Protein AF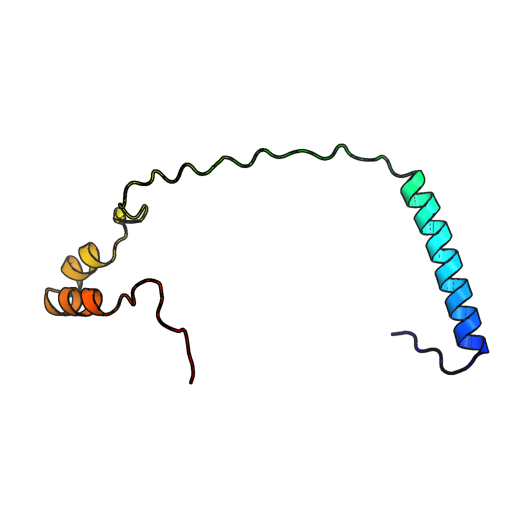-A0A2E9WSM4-F1 (afdb_monomer_lite)

Structure (mmCIF, N/CA/C/O backbone):
data_AF-A0A2E9WSM4-F1
#
_entry.id   AF-A0A2E9WSM4-F1
#
loop_
_atom_site.group_PDB
_atom_site.id
_atom_site.type_symbol
_atom_site.label_atom_id
_atom_site.label_alt_id
_atom_site.label_comp_id
_atom_site.label_asym_id
_atom_site.label_entity_id
_atom_site.label_seq_id
_atom_site.pdbx_PDB_ins_code
_atom_site.Cartn_x
_atom_site.Cartn_y
_atom_site.Cartn_z
_atom_site.occupancy
_atom_site.B_iso_or_equiv
_atom_site.auth_seq_id
_atom_site.auth_comp_id
_atom_site.auth_asym_id
_atom_site.auth_atom_id
_atom_site.pdbx_PDB_model_num
ATOM 1 N N . MET A 1 1 ? -16.473 -4.932 5.480 1.00 68.00 1 MET A N 1
ATOM 2 C CA . MET A 1 1 ? -15.894 -3.885 6.358 1.00 68.00 1 MET A CA 1
ATOM 3 C C . MET A 1 1 ? -16.637 -3.897 7.687 1.00 68.00 1 MET A C 1
ATOM 5 O O . MET A 1 1 ? -17.838 -4.126 7.657 1.00 68.00 1 MET A O 1
ATOM 9 N N . LYS A 1 2 ? -15.970 -3.669 8.832 1.00 74.94 2 LYS A N 1
ATOM 10 C CA . LY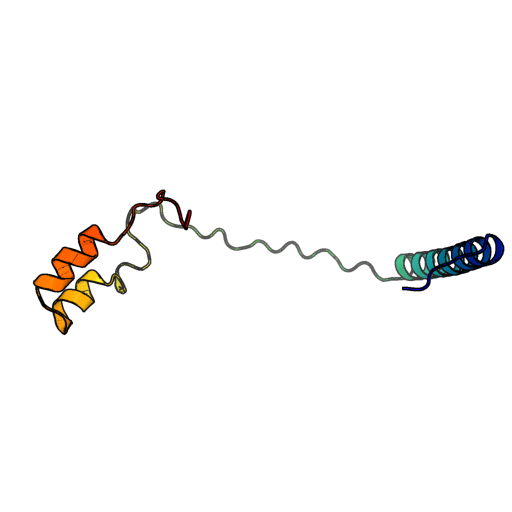S A 1 2 ? -16.689 -3.381 10.090 1.00 74.94 2 LYS A CA 1
ATOM 11 C C . LYS A 1 2 ? -17.344 -2.002 9.939 1.00 74.94 2 LYS A C 1
ATOM 13 O O . LYS A 1 2 ? -16.633 -1.038 9.671 1.00 74.94 2 LYS A O 1
ATOM 18 N N . ILE A 1 3 ? -18.665 -1.921 10.070 1.00 81.00 3 ILE A N 1
ATOM 19 C CA . ILE A 1 3 ? -19.428 -0.669 9.973 1.00 81.00 3 ILE A CA 1
ATOM 20 C C . ILE A 1 3 ? -19.959 -0.359 11.373 1.00 81.00 3 ILE A C 1
ATOM 22 O O . ILE A 1 3 ? -20.620 -1.199 11.974 1.00 81.00 3 ILE A O 1
ATOM 26 N N . ALA A 1 4 ? -19.639 0.824 11.901 1.00 88.06 4 ALA A N 1
ATOM 27 C CA . ALA A 1 4 ? -20.115 1.279 13.205 1.00 88.06 4 ALA A CA 1
ATOM 28 C C . ALA A 1 4 ? -21.381 2.132 13.033 1.00 88.06 4 ALA A C 1
ATOM 30 O O . ALA A 1 4 ? -21.334 3.226 12.460 1.00 88.06 4 ALA A O 1
ATOM 31 N N . THR A 1 5 ? -22.514 1.632 13.522 1.00 89.19 5 THR A N 1
ATOM 32 C CA . THR A 1 5 ? -23.825 2.285 13.380 1.00 89.19 5 THR A CA 1
ATOM 33 C C . THR A 1 5 ? -24.134 3.203 14.562 1.00 89.19 5 THR A C 1
ATOM 35 O O . THR A 1 5 ? -24.662 4.299 14.358 1.00 89.19 5 THR A O 1
ATOM 38 N N . THR A 1 6 ? -23.737 2.824 15.781 1.00 94.88 6 THR A N 1
ATOM 39 C CA . THR A 1 6 ? -23.964 3.623 16.995 1.00 94.88 6 THR A CA 1
ATOM 40 C C . THR A 1 6 ? -22.735 4.437 17.411 1.00 94.88 6 THR A C 1
ATOM 42 O O . THR A 1 6 ? -21.608 4.189 16.978 1.00 94.88 6 THR A O 1
ATOM 45 N N . HIS A 1 7 ? -22.933 5.445 18.267 1.00 93.31 7 HIS A N 1
ATOM 46 C CA . HIS A 1 7 ? -21.825 6.237 18.809 1.00 93.31 7 HIS A CA 1
ATOM 47 C C . HIS A 1 7 ? -20.870 5.390 19.665 1.00 93.31 7 HIS A C 1
ATOM 49 O O . HIS A 1 7 ? -19.654 5.531 19.542 1.00 93.31 7 HIS A O 1
ATOM 55 N N . ALA A 1 8 ? -21.410 4.476 20.476 1.00 93.19 8 ALA A N 1
ATOM 56 C CA . ALA A 1 8 ? -20.616 3.565 21.295 1.00 93.19 8 ALA A CA 1
ATOM 57 C C . ALA A 1 8 ? -19.716 2.673 20.426 1.00 93.19 8 ALA A C 1
ATOM 59 O O . ALA A 1 8 ? -18.520 2.561 20.695 1.00 93.19 8 ALA A O 1
ATOM 60 N N . ASP A 1 9 ? -20.254 2.139 19.326 1.00 92.75 9 ASP A N 1
ATOM 61 C CA . ASP A 1 9 ? -19.482 1.321 18.385 1.00 92.75 9 ASP A CA 1
ATOM 62 C C . ASP A 1 9 ? -18.367 2.125 17.718 1.00 92.75 9 ASP A C 1
ATOM 64 O O . ASP A 1 9 ? -17.252 1.630 17.552 1.00 92.75 9 ASP A O 1
ATOM 68 N N . ARG A 1 10 ? -18.638 3.391 17.367 1.00 93.88 10 ARG A N 1
ATOM 69 C CA . ARG A 1 10 ? -17.616 4.289 16.810 1.00 93.88 10 ARG A CA 1
ATOM 70 C C . ARG A 1 10 ? -16.493 4.525 17.814 1.00 93.88 10 ARG A C 1
ATOM 72 O O . ARG A 1 10 ? -15.329 4.418 17.440 1.00 93.88 10 ARG A O 1
ATOM 79 N N . MET A 1 11 ? -16.817 4.800 19.077 1.00 95.81 11 MET A N 1
ATOM 80 C CA . MET A 1 11 ? -15.812 5.017 20.124 1.00 95.81 11 MET A CA 1
ATOM 81 C C . MET A 1 11 ? -14.990 3.756 20.408 1.00 95.81 11 MET A C 1
ATOM 83 O O . MET A 1 11 ? -13.764 3.829 20.514 1.00 95.81 11 MET A O 1
ATOM 87 N N . ALA A 1 12 ? -15.633 2.587 20.449 1.00 94.56 12 ALA A N 1
ATOM 88 C CA . ALA A 1 12 ? -14.946 1.307 20.590 1.00 94.56 12 ALA A CA 1
ATOM 89 C C . ALA A 1 12 ? -14.001 1.034 19.408 1.00 94.56 12 ALA A C 1
ATOM 91 O O . ALA A 1 12 ? -12.850 0.641 19.612 1.00 94.56 12 ALA A O 1
ATOM 92 N N . LEU A 1 13 ? -14.447 1.312 18.178 1.00 95.00 13 LEU A N 1
ATOM 93 C CA . LEU A 1 13 ? -13.634 1.162 16.973 1.00 95.00 13 LEU A CA 1
ATOM 94 C C . LEU A 1 13 ? -12.430 2.114 16.977 1.00 95.00 13 LEU A C 1
ATOM 96 O O . LEU A 1 13 ? -11.318 1.692 16.663 1.00 95.00 13 LEU A O 1
ATOM 100 N N . ILE A 1 14 ? -12.618 3.376 17.375 1.00 95.25 14 ILE A N 1
ATOM 101 C CA . ILE A 1 14 ? -11.528 4.355 17.514 1.00 95.25 14 ILE A CA 1
ATOM 102 C C . ILE A 1 14 ? -10.492 3.854 18.527 1.00 95.25 14 ILE A C 1
ATOM 104 O O . ILE A 1 14 ? -9.293 3.870 18.241 1.00 95.25 14 ILE A O 1
ATOM 108 N N . ALA A 1 15 ? -10.934 3.343 19.679 1.00 96.19 15 ALA A N 1
ATOM 109 C CA . ALA A 1 15 ? -10.041 2.783 20.688 1.00 96.19 15 ALA A CA 1
ATOM 110 C C . ALA A 1 15 ? -9.280 1.540 20.179 1.00 96.19 15 ALA A C 1
ATOM 112 O O . ALA A 1 15 ? -8.082 1.400 20.439 1.00 96.19 15 ALA A O 1
ATOM 113 N N . GLU A 1 16 ? -9.944 0.650 19.432 1.00 95.38 16 GLU A N 1
ATOM 114 C CA . GLU A 1 16 ? -9.325 -0.521 18.789 1.00 95.38 16 GLU A CA 1
ATOM 115 C C . GLU A 1 16 ? -8.236 -0.092 17.790 1.00 95.38 16 GLU A C 1
ATOM 117 O O . GLU A 1 16 ? -7.097 -0.571 17.849 1.00 95.38 16 GLU A O 1
ATOM 122 N N . VAL A 1 17 ? -8.557 0.862 16.911 1.00 96.19 17 VAL A N 1
ATOM 123 C CA . VAL A 1 17 ? -7.632 1.402 15.906 1.00 96.19 17 VAL A CA 1
ATOM 124 C C . VAL A 1 17 ? -6.441 2.088 16.570 1.00 96.19 17 VAL A C 1
ATOM 126 O O . VAL A 1 17 ? -5.301 1.838 16.174 1.00 96.19 17 VAL A O 1
ATOM 129 N N . HIS A 1 18 ? -6.673 2.886 17.611 1.00 97.31 18 HIS A N 1
ATOM 130 C CA . HIS A 1 18 ? -5.613 3.568 18.349 1.00 97.31 18 HIS A CA 1
ATOM 131 C C . HIS A 1 18 ? -4.635 2.572 18.991 1.00 97.31 18 HIS A C 1
ATOM 133 O O . HIS A 1 18 ? -3.421 2.679 18.813 1.00 97.31 18 HIS A O 1
ATOM 139 N N . LYS A 1 19 ? -5.145 1.532 19.666 1.00 97.00 19 LYS A N 1
ATOM 140 C CA . LYS A 1 19 ? -4.305 0.465 20.242 1.00 97.00 19 LYS A CA 1
ATOM 141 C C . LYS A 1 19 ? -3.457 -0.230 19.175 1.00 97.00 19 LYS A C 1
ATOM 143 O O . LYS A 1 19 ? -2.268 -0.481 19.389 1.00 97.00 19 LYS A O 1
ATOM 148 N N . ARG A 1 20 ? -4.046 -0.528 18.011 1.00 96.19 20 ARG A N 1
ATOM 149 C CA . ARG A 1 20 ? -3.319 -1.119 16.878 1.00 96.19 20 ARG A CA 1
ATOM 150 C C . ARG A 1 20 ? -2.239 -0.174 16.353 1.00 96.19 20 ARG A C 1
ATOM 152 O O . ARG A 1 20 ? -1.131 -0.633 16.078 1.00 96.19 20 ARG A O 1
ATOM 159 N N . HIS A 1 21 ? -2.543 1.115 16.232 1.00 96.94 21 HIS A N 1
ATOM 160 C CA . HIS A 1 21 ? -1.600 2.129 15.772 1.00 96.94 21 HIS A CA 1
ATOM 161 C C . HIS A 1 21 ? -0.367 2.199 16.680 1.00 96.94 21 HIS A C 1
ATOM 163 O O . HIS A 1 21 ? 0.758 2.057 16.200 1.00 96.94 21 HIS A O 1
ATOM 169 N N . GLU A 1 22 ? -0.571 2.292 17.995 1.00 97.25 22 GLU A N 1
ATOM 170 C CA . GLU A 1 22 ? 0.516 2.324 18.980 1.00 97.25 22 GLU A CA 1
ATOM 171 C C . GLU A 1 22 ? 1.369 1.049 18.952 1.00 97.25 22 GLU A C 1
ATOM 173 O O . GLU A 1 22 ? 2.602 1.106 18.992 1.00 97.25 22 GLU A O 1
ATOM 178 N N . LYS A 1 23 ? 0.738 -0.124 18.799 1.00 96.31 23 LYS A N 1
ATOM 179 C CA . LYS A 1 23 ? 1.464 -1.391 18.629 1.00 96.31 23 LYS A CA 1
ATOM 180 C C . LYS A 1 23 ? 2.347 -1.367 17.378 1.00 96.31 23 LYS A C 1
ATOM 182 O O . LYS A 1 23 ? 3.523 -1.720 17.450 1.00 96.31 23 LYS A O 1
ATOM 187 N N . LEU A 1 24 ? 1.804 -0.938 16.237 1.00 95.31 24 LEU A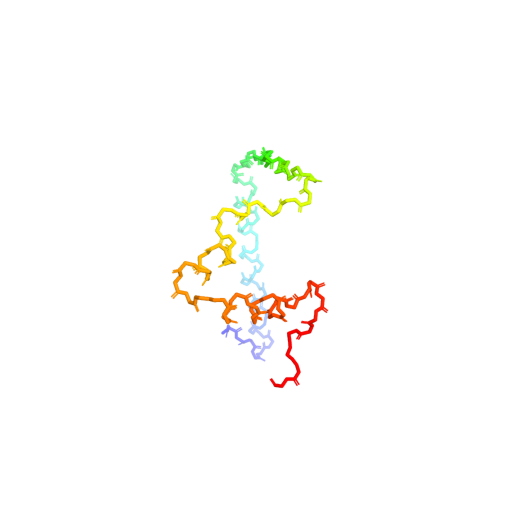 N 1
ATOM 188 C CA . LEU A 1 24 ? 2.547 -0.866 14.975 1.00 95.31 24 LEU A CA 1
ATOM 189 C C . LEU A 1 24 ? 3.685 0.157 15.032 1.00 95.31 24 LEU A C 1
ATOM 191 O O . LEU A 1 24 ? 4.756 -0.099 14.483 1.00 95.31 24 LEU A O 1
ATOM 195 N N . LYS A 1 25 ? 3.490 1.281 15.726 1.00 95.50 25 LYS A N 1
ATOM 196 C CA . LYS A 1 25 ? 4.527 2.292 15.958 1.00 95.50 25 LYS A CA 1
ATOM 197 C C . LYS A 1 25 ? 5.728 1.697 16.696 1.00 95.50 25 LYS A C 1
ATOM 199 O O . LYS A 1 25 ? 6.855 1.841 16.229 1.00 95.50 25 LYS A O 1
ATOM 204 N N . LYS A 1 26 ? 5.492 0.944 17.777 1.00 94.88 26 LYS A N 1
ATOM 205 C CA . LYS A 1 26 ? 6.552 0.238 18.525 1.00 94.88 26 LYS A CA 1
ATOM 206 C C . LYS A 1 26 ? 7.288 -0.788 17.662 1.00 94.88 26 LYS A C 1
ATOM 208 O O . LYS A 1 26 ? 8.514 -0.834 17.672 1.00 94.88 26 LYS A O 1
ATOM 213 N N . VAL A 1 27 ? 6.555 -1.573 16.870 1.00 92.75 27 VAL A N 1
ATOM 214 C CA . VAL A 1 27 ? 7.159 -2.557 15.955 1.00 92.75 27 VAL A CA 1
ATOM 215 C C . VAL A 1 27 ? 8.041 -1.873 14.908 1.00 92.75 27 VAL A C 1
ATOM 217 O O . VAL A 1 27 ? 9.157 -2.325 14.677 1.00 92.75 27 VAL A O 1
ATOM 220 N N . LYS A 1 28 ? 7.588 -0.762 14.311 1.00 88.25 28 LYS A N 1
ATOM 221 C CA . LYS A 1 28 ? 8.385 0.005 13.341 1.00 88.25 28 LYS A CA 1
ATOM 222 C C . LYS A 1 28 ? 9.659 0.582 13.960 1.00 88.25 28 LYS A C 1
ATOM 224 O O . LYS A 1 28 ? 10.702 0.531 13.316 1.00 88.25 28 LYS A O 1
ATOM 229 N N . LEU A 1 29 ? 9.591 1.089 15.192 1.00 88.44 29 LEU A N 1
ATOM 230 C CA . LEU A 1 29 ? 10.766 1.596 15.911 1.00 88.44 29 LEU A CA 1
ATOM 231 C C . LEU A 1 29 ? 11.800 0.495 16.174 1.00 88.44 29 LEU A C 1
ATOM 233 O O . LEU A 1 29 ? 12.988 0.716 15.965 1.00 88.44 29 LEU A O 1
ATOM 237 N N . ASN A 1 30 ? 11.346 -0.695 16.568 1.00 88.44 30 ASN A N 1
ATOM 238 C CA . ASN A 1 30 ? 12.228 -1.825 16.866 1.00 88.44 30 ASN A CA 1
ATOM 239 C C . ASN A 1 30 ? 12.688 -2.585 15.610 1.00 88.44 30 ASN A C 1
ATOM 241 O O . ASN A 1 30 ? 13.583 -3.427 15.682 1.00 88.44 30 ASN A O 1
ATOM 245 N N . SER A 1 31 ? 12.070 -2.330 14.455 1.00 86.88 31 SER A N 1
ATOM 246 C CA . SER A 1 31 ? 12.448 -2.982 13.206 1.00 86.88 31 SER A CA 1
ATOM 247 C C . SER A 1 31 ? 13.793 -2.452 12.705 1.00 86.88 31 SER A C 1
ATOM 249 O O . SER A 1 31 ? 14.010 -1.243 12.605 1.00 86.88 31 SER A O 1
ATOM 251 N N . LYS A 1 32 ? 14.714 -3.364 12.366 1.00 83.19 32 LYS A N 1
ATOM 252 C CA . LYS A 1 32 ? 15.992 -2.996 11.747 1.00 83.19 32 LYS A CA 1
ATOM 253 C C . LYS A 1 32 ? 15.713 -2.314 10.407 1.00 83.19 32 LYS A C 1
ATOM 255 O O . LYS A 1 32 ? 15.170 -2.943 9.496 1.00 83.19 32 LYS A O 1
ATOM 260 N N . LYS A 1 33 ? 16.108 -1.045 10.270 1.00 81.94 33 LYS A N 1
ATOM 261 C CA . LYS A 1 33 ? 16.081 -0.348 8.980 1.00 81.94 33 LYS A CA 1
ATOM 262 C C . LYS A 1 33 ? 17.083 -1.035 8.056 1.00 81.94 33 LYS A C 1
ATOM 264 O O . LYS A 1 33 ? 18.277 -1.050 8.341 1.00 81.94 33 LYS A O 1
ATOM 269 N N . ARG A 1 34 ? 16.595 -1.641 6.975 1.00 81.38 34 ARG A N 1
ATOM 270 C CA . ARG A 1 34 ? 17.474 -2.151 5.919 1.00 81.38 34 ARG A CA 1
ATOM 271 C C . ARG A 1 34 ? 18.003 -0.953 5.128 1.00 81.38 34 ARG A C 1
ATOM 273 O O . ARG A 1 34 ? 17.213 -0.042 4.863 1.00 81.38 34 ARG A O 1
ATOM 280 N N . PRO A 1 35 ? 19.297 -0.917 4.775 1.00 83.19 35 PRO A N 1
ATOM 281 C CA . PRO A 1 35 ? 19.808 0.137 3.914 1.00 83.19 35 PRO A CA 1
ATOM 282 C C . PRO A 1 35 ? 19.032 0.112 2.596 1.00 83.19 35 PRO A C 1
ATOM 284 O O . PRO A 1 35 ? 18.788 -0.953 2.024 1.00 83.19 35 PRO A O 1
ATOM 287 N N . MET A 1 36 ? 18.605 1.288 2.140 1.00 80.62 36 MET A N 1
ATOM 288 C CA . MET A 1 36 ? 17.994 1.424 0.825 1.00 80.62 36 MET A CA 1
ATOM 289 C C . MET A 1 36 ? 19.076 1.138 -0.216 1.00 80.62 36 MET A C 1
ATOM 291 O O . MET A 1 36 ? 20.033 1.901 -0.336 1.00 80.62 36 MET A O 1
ATOM 295 N N . ILE A 1 37 ? 18.947 0.027 -0.940 1.00 83.38 37 ILE A N 1
ATOM 296 C CA . ILE A 1 37 ? 19.849 -0.297 -2.045 1.00 83.38 37 ILE A CA 1
ATOM 297 C C . ILE A 1 37 ? 19.495 0.652 -3.187 1.00 83.38 37 ILE A C 1
ATOM 299 O O . ILE A 1 37 ? 18.453 0.493 -3.825 1.00 83.38 37 ILE A O 1
ATOM 303 N N . LYS A 1 38 ? 20.344 1.654 -3.430 1.00 81.00 38 LYS A N 1
ATOM 304 C CA . LYS A 1 38 ? 20.294 2.420 -4.675 1.00 81.00 38 LYS A CA 1
ATOM 305 C C . LYS A 1 38 ? 20.730 1.469 -5.784 1.00 81.00 38 LYS A C 1
ATOM 307 O O . LYS A 1 38 ? 21.863 0.999 -5.776 1.00 81.00 38 LYS A O 1
ATOM 312 N N . ARG A 1 39 ? 19.798 1.099 -6.659 1.00 80.06 39 ARG A N 1
ATOM 313 C CA . ARG A 1 39 ? 20.115 0.340 -7.866 1.00 80.06 39 ARG A CA 1
ATOM 314 C C . ARG A 1 39 ? 20.344 1.368 -8.954 1.00 80.06 39 ARG A C 1
ATOM 316 O O . ARG A 1 39 ? 19.405 2.067 -9.328 1.00 80.06 39 ARG A O 1
ATOM 323 N N . ASP A 1 40 ? 21.575 1.455 -9.424 1.00 77.69 40 ASP A N 1
ATOM 324 C CA . ASP A 1 40 ? 21.851 2.152 -10.666 1.00 77.69 40 ASP A CA 1
ATOM 325 C C . ASP A 1 40 ? 21.319 1.244 -11.772 1.00 77.69 40 ASP A C 1
ATOM 327 O O . ASP A 1 40 ? 21.891 0.199 -12.086 1.00 77.69 40 ASP A O 1
ATOM 331 N N . PHE A 1 41 ? 20.130 1.568 -12.275 1.00 77.38 41 PHE A N 1
ATOM 332 C CA . PHE A 1 41 ? 19.643 0.935 -13.490 1.00 77.38 41 PHE A CA 1
ATOM 333 C C . PHE A 1 41 ? 20.601 1.333 -14.607 1.00 77.38 41 PHE A C 1
ATOM 335 O O . PHE A 1 41 ? 20.973 2.506 -14.709 1.00 77.38 41 PHE A O 1
ATOM 342 N N . ALA A 1 42 ? 21.028 0.361 -15.416 1.00 71.00 42 ALA A N 1
ATOM 343 C CA . ALA A 1 42 ? 21.809 0.662 -16.602 1.00 71.00 42 ALA A CA 1
ATOM 344 C C . ALA A 1 42 ? 21.043 1.722 -17.401 1.00 71.00 42 ALA A C 1
ATOM 346 O O . ALA A 1 42 ? 19.868 1.525 -17.720 1.00 71.00 42 ALA A O 1
ATOM 347 N N . LYS A 1 43 ? 21.688 2.861 -17.681 1.00 64.75 43 LYS A N 1
ATOM 348 C CA . LYS A 1 43 ? 21.190 3.749 -18.727 1.00 64.75 43 LYS A CA 1
ATOM 349 C C . LYS A 1 43 ? 21.181 2.899 -19.986 1.00 64.75 43 LYS A C 1
ATOM 351 O O . LYS A 1 43 ? 22.244 2.493 -20.447 1.00 64.75 43 LYS A O 1
ATOM 356 N N . ILE A 1 44 ? 19.991 2.577 -20.480 1.00 63.91 44 ILE A N 1
ATOM 357 C CA . ILE A 1 44 ? 19.848 2.022 -21.817 1.00 63.91 44 ILE A CA 1
ATOM 358 C C . ILE A 1 44 ? 20.342 3.145 -22.723 1.00 63.91 44 ILE A C 1
ATOM 360 O O . ILE A 1 44 ? 19.674 4.168 -22.862 1.00 63.91 44 ILE A O 1
ATOM 364 N N . VAL A 1 45 ? 21.569 3.010 -23.219 1.00 61.28 45 VAL A N 1
ATOM 365 C CA . VAL A 1 45 ? 22.055 3.825 -24.326 1.00 61.28 45 VAL A CA 1
ATOM 366 C C . VAL A 1 45 ? 21.307 3.271 -25.526 1.00 61.28 45 VAL A C 1
ATOM 368 O O . VAL A 1 45 ? 21.690 2.255 -26.096 1.00 61.28 45 VAL A O 1
ATOM 371 N N . ILE A 1 46 ? 20.132 3.837 -25.783 1.00 60.66 46 ILE A N 1
ATOM 372 C CA . ILE A 1 46 ? 19.517 3.732 -27.096 1.00 60.66 46 ILE A CA 1
ATOM 373 C C . ILE A 1 46 ? 20.397 4.657 -2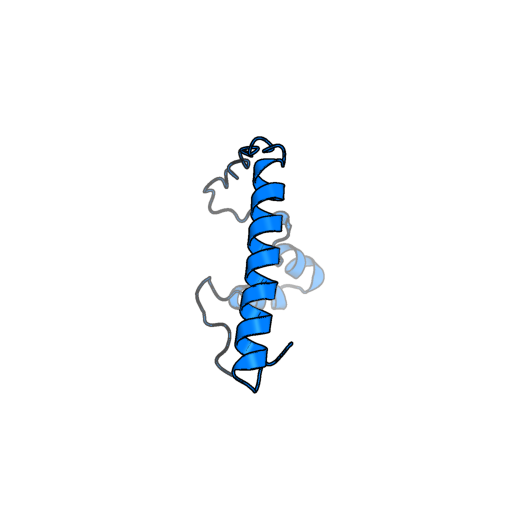7.923 1.00 60.66 46 ILE A C 1
ATOM 375 O O . ILE A 1 46 ? 20.365 5.866 -27.707 1.00 60.66 46 ILE A O 1
ATOM 379 N N . ASP A 1 47 ? 21.292 4.092 -28.731 1.00 57.28 47 ASP A N 1
ATOM 380 C CA . ASP A 1 47 ? 21.976 4.897 -29.732 1.00 57.28 47 ASP A CA 1
ATOM 381 C C . ASP A 1 47 ? 20.871 5.560 -30.564 1.00 57.28 47 ASP A C 1
ATOM 383 O O . ASP A 1 47 ? 20.014 4.862 -31.109 1.00 57.28 47 ASP A O 1
ATOM 387 N N . ASP A 1 48 ? 20.867 6.895 -30.634 1.00 53.84 48 ASP A N 1
ATOM 388 C CA . ASP A 1 48 ? 19.994 7.702 -31.508 1.00 53.84 48 ASP A CA 1
ATOM 389 C C . ASP A 1 48 ? 20.361 7.490 -32.994 1.00 53.84 48 ASP A C 1
ATOM 391 O O . ASP A 1 48 ? 20.356 8.403 -33.817 1.00 53.84 48 ASP A O 1
ATOM 395 N N . THR A 1 49 ? 20.750 6.274 -33.367 1.00 56.81 49 THR A N 1
ATOM 396 C CA . THR A 1 49 ? 20.606 5.820 -34.734 1.00 56.81 49 THR A CA 1
ATOM 397 C C . THR A 1 49 ? 19.108 5.705 -34.973 1.00 56.81 49 THR A C 1
ATOM 399 O O . THR A 1 49 ? 18.447 4.924 -34.292 1.00 56.81 49 THR A O 1
ATOM 402 N N . ASP A 1 50 ? 18.575 6.425 -35.960 1.00 58.50 50 ASP A N 1
ATOM 403 C CA . ASP A 1 50 ? 17.195 6.296 -36.474 1.00 58.50 50 ASP A CA 1
ATOM 404 C C . ASP A 1 50 ? 16.847 4.866 -36.971 1.00 58.50 50 ASP A C 1
ATOM 406 O O . ASP A 1 50 ? 15.832 4.624 -37.625 1.00 58.50 50 ASP A O 1
ATOM 410 N N . GLU A 1 51 ? 17.700 3.885 -36.683 1.00 57.69 51 GLU A N 1
ATOM 411 C CA . GLU A 1 51 ? 17.546 2.486 -37.003 1.00 57.69 51 GLU A CA 1
ATOM 412 C C . GLU A 1 51 ? 16.797 1.777 -35.873 1.00 57.69 51 GLU A C 1
ATOM 414 O O . GLU A 1 51 ? 17.261 1.639 -34.741 1.00 57.69 51 GLU A O 1
ATOM 419 N N . ASN A 1 52 ? 15.608 1.281 -36.206 1.00 59.28 52 ASN A N 1
ATOM 420 C CA . ASN A 1 52 ? 14.831 0.409 -35.341 1.00 59.28 52 ASN A CA 1
ATOM 421 C C . ASN A 1 52 ? 15.704 -0.763 -34.834 1.00 59.28 52 ASN A C 1
ATOM 423 O O . ASN A 1 52 ? 16.210 -1.565 -35.621 1.00 59.28 52 ASN A O 1
ATOM 427 N N . ILE A 1 53 ? 15.833 -0.913 -33.512 1.00 59.78 53 ILE A N 1
ATOM 428 C CA . ILE A 1 53 ? 16.579 -2.010 -32.863 1.00 59.78 53 ILE A CA 1
ATOM 429 C C . ILE A 1 53 ? 16.060 -3.388 -33.316 1.00 59.78 53 ILE A C 1
ATOM 431 O O . ILE A 1 53 ? 16.819 -4.352 -33.385 1.00 59.78 53 ILE A O 1
ATOM 435 N N . ASN A 1 54 ? 14.785 -3.473 -33.698 1.00 58.50 54 ASN A N 1
ATOM 436 C CA . ASN A 1 54 ? 14.132 -4.668 -34.226 1.00 58.50 54 ASN A CA 1
ATOM 437 C C . ASN A 1 54 ? 14.202 -4.779 -35.765 1.00 58.50 54 ASN A C 1
ATOM 439 O O . ASN A 1 54 ? 13.426 -5.523 -36.357 1.00 58.50 54 ASN A O 1
ATOM 443 N N . HIS A 1 55 ? 15.113 -4.084 -36.458 1.00 60.97 55 HIS A N 1
ATOM 444 C CA . HIS A 1 55 ? 15.223 -4.143 -37.930 1.00 60.97 55 HIS A CA 1
ATOM 445 C C . HIS A 1 55 ? 15.469 -5.560 -38.490 1.00 60.97 55 HIS A C 1
ATOM 447 O O . HIS A 1 55 ? 15.259 -5.816 -39.677 1.00 60.97 55 HIS A O 1
ATOM 453 N N . TYR A 1 56 ? 15.946 -6.491 -37.659 1.00 53.75 56 TYR A N 1
ATOM 454 C CA . TYR A 1 56 ? 16.144 -7.895 -38.021 1.00 53.75 56 TYR A CA 1
ATOM 455 C C . TYR A 1 56 ? 14.845 -8.720 -37.971 1.00 53.75 56 TYR A C 1
ATOM 457 O O . TYR A 1 56 ? 14.780 -9.780 -38.591 1.00 53.75 56 TYR A O 1
ATOM 465 N N . THR A 1 57 ? 13.812 -8.236 -37.272 1.00 55.41 57 THR A N 1
ATOM 466 C CA . THR A 1 57 ? 12.452 -8.801 -37.243 1.00 55.41 57 THR A CA 1
ATOM 467 C C . THR A 1 57 ? 11.435 -7.946 -37.993 1.00 55.41 57 THR A C 1
ATOM 469 O O . THR A 1 57 ? 10.252 -8.285 -37.978 1.00 55.41 57 THR A O 1
ATOM 472 N N . ASP A 1 58 ? 11.868 -6.870 -38.663 1.00 56.00 58 ASP A N 1
ATOM 473 C CA . ASP A 1 58 ? 10.966 -6.035 -39.450 1.00 56.00 58 ASP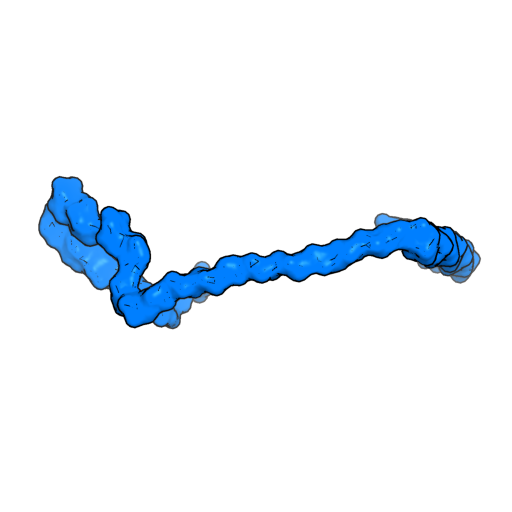 A CA 1
ATOM 474 C C . ASP A 1 58 ? 10.242 -6.890 -40.499 1.00 56.00 58 ASP A C 1
ATOM 476 O O . ASP A 1 58 ? 10.843 -7.569 -41.342 1.00 56.00 58 ASP A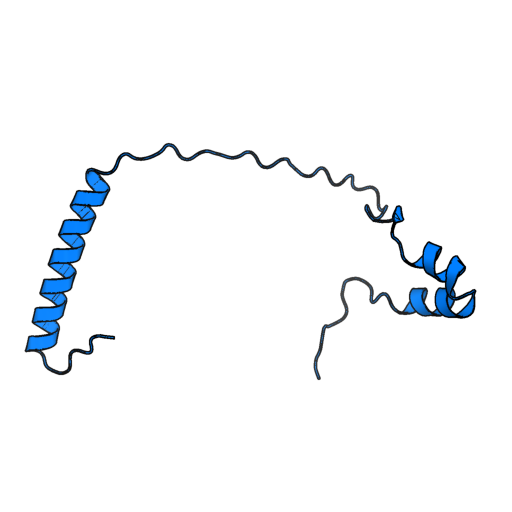 O 1
ATOM 480 N N . ALA A 1 59 ? 8.916 -6.884 -40.384 1.00 55.84 59 ALA A N 1
ATOM 481 C CA . ALA A 1 59 ? 7.998 -7.776 -41.070 1.00 55.84 59 ALA A CA 1
ATOM 482 C C . ALA A 1 59 ? 8.108 -7.670 -42.596 1.00 55.84 59 ALA A C 1
ATOM 484 O O . ALA A 1 59 ? 7.763 -8.616 -43.296 1.00 55.84 59 ALA A O 1
ATOM 485 N N . SER A 1 60 ? 8.633 -6.560 -43.117 1.00 57.94 60 SER A N 1
ATOM 486 C CA . SER A 1 60 ? 8.834 -6.309 -44.546 1.00 57.94 60 SER A CA 1
ATOM 487 C C . SER A 1 60 ? 9.718 -7.365 -45.232 1.00 57.94 60 SER A C 1
ATOM 489 O O . SER A 1 60 ? 9.369 -7.848 -46.315 1.00 57.94 60 SER A O 1
ATOM 491 N N . LYS A 1 61 ? 10.816 -7.799 -44.590 1.00 56.59 61 LYS A N 1
ATOM 492 C CA . LYS A 1 61 ? 11.699 -8.853 -45.128 1.00 56.59 61 LYS A CA 1
ATOM 493 C C . LYS A 1 61 ? 11.004 -10.219 -45.169 1.00 56.59 61 LYS A C 1
ATOM 495 O O . LYS A 1 61 ? 11.115 -10.914 -46.173 1.00 56.59 61 LYS A O 1
ATOM 500 N N . TYR A 1 62 ? 10.234 -10.563 -44.134 1.00 53.72 62 TYR A N 1
ATOM 501 C CA . TYR A 1 62 ? 9.473 -11.822 -44.070 1.00 53.72 62 TYR A CA 1
ATOM 502 C C . TYR A 1 62 ? 8.228 -11.824 -44.969 1.00 53.72 62 TYR A C 1
ATOM 504 O O . TYR A 1 62 ? 7.876 -12.853 -45.547 1.00 53.72 62 TYR A O 1
ATOM 512 N N . ALA A 1 63 ? 7.571 -10.674 -45.127 1.00 55.25 63 ALA A N 1
ATOM 513 C CA . ALA A 1 63 ? 6.388 -10.529 -45.965 1.00 55.25 63 ALA A CA 1
ATOM 514 C C . ALA A 1 63 ? 6.710 -10.801 -47.438 1.00 55.25 63 ALA A C 1
ATOM 516 O O . ALA A 1 63 ? 5.926 -11.449 -48.128 1.00 55.25 63 ALA A O 1
ATOM 517 N N . LYS A 1 64 ? 7.888 -10.371 -47.907 1.00 55.25 64 LYS A N 1
ATOM 518 C CA . LYS A 1 64 ? 8.313 -10.613 -49.288 1.00 55.25 64 LYS A CA 1
ATOM 519 C C . LYS A 1 64 ? 8.603 -12.090 -49.568 1.00 55.25 64 LYS A C 1
ATOM 521 O O . LYS A 1 64 ? 8.295 -12.564 -50.657 1.00 55.25 64 LYS A O 1
ATOM 526 N N . GLU A 1 65 ? 9.160 -12.811 -48.596 1.00 56.72 65 GLU A N 1
ATOM 527 C CA . GLU A 1 65 ? 9.533 -14.222 -48.756 1.00 56.72 65 GLU A CA 1
ATOM 528 C C . GLU A 1 65 ? 8.320 -15.169 -48.713 1.00 56.72 65 GLU A C 1
ATOM 530 O O . GLU A 1 65 ? 8.284 -16.133 -49.474 1.00 56.72 65 GLU A O 1
ATOM 535 N N . TYR A 1 66 ? 7.296 -14.876 -47.896 1.00 53.00 66 TYR A N 1
ATOM 536 C CA . TYR A 1 66 ? 6.135 -15.768 -47.718 1.00 53.00 66 TYR A CA 1
ATOM 537 C C . TYR A 1 66 ? 4.826 -15.308 -48.378 1.00 53.00 66 TYR A C 1
ATOM 539 O O . TYR A 1 66 ? 3.993 -16.153 -48.699 1.00 53.00 66 TYR A O 1
ATOM 547 N N . TYR A 1 67 ? 4.619 -14.006 -48.596 1.00 49.75 67 TYR A N 1
ATOM 548 C CA . TYR A 1 67 ? 3.329 -13.460 -49.054 1.00 49.75 67 TYR A CA 1
ATOM 549 C C . TYR A 1 67 ? 3.404 -12.684 -50.384 1.00 49.75 67 TYR A C 1
ATOM 551 O O . TYR A 1 67 ? 2.378 -12.220 -50.888 1.00 49.75 67 TYR A O 1
ATOM 559 N N . GLY A 1 68 ? 4.593 -12.590 -50.992 1.00 54.09 68 GLY A N 1
ATOM 560 C CA . GLY A 1 68 ? 4.811 -11.977 -52.306 1.00 54.09 68 GLY A CA 1
ATOM 561 C C . GLY A 1 68 ? 4.659 -10.448 -52.339 1.00 54.09 68 GLY A C 1
ATOM 562 O O . GLY A 1 68 ? 4.434 -9.785 -51.326 1.00 54.09 68 GLY A O 1
ATOM 563 N N . ASP A 1 69 ? 4.791 -9.865 -53.535 1.00 53.28 69 ASP A N 1
ATOM 564 C CA . ASP A 1 69 ? 4.890 -8.407 -53.732 1.00 53.28 69 ASP A CA 1
ATOM 565 C C . ASP A 1 69 ? 3.620 -7.620 -53.362 1.00 53.28 69 ASP A C 1
ATOM 567 O O . ASP A 1 69 ? 3.692 -6.411 -53.135 1.00 53.28 69 ASP A O 1
ATOM 571 N N . ILE A 1 70 ? 2.464 -8.288 -53.297 1.00 54.19 70 ILE A N 1
ATOM 572 C CA . ILE A 1 70 ? 1.167 -7.647 -53.039 1.00 54.19 70 ILE A CA 1
ATOM 573 C C . ILE A 1 70 ? 1.026 -7.302 -51.551 1.00 54.19 70 ILE A C 1
ATOM 575 O O . ILE A 1 70 ? 0.684 -6.167 -51.225 1.00 54.19 70 ILE A O 1
ATOM 579 N N . LEU A 1 71 ? 1.363 -8.227 -50.643 1.00 53.00 71 LEU A N 1
ATOM 580 C CA . LEU A 1 71 ? 1.246 -7.981 -49.199 1.00 53.00 71 LEU A CA 1
ATOM 581 C C . LEU A 1 71 ? 2.346 -7.037 -48.680 1.00 53.00 71 LEU A C 1
ATOM 583 O O . LEU A 1 71 ? 2.119 -6.238 -47.775 1.00 53.00 71 LEU A O 1
ATOM 587 N N . HIS A 1 72 ? 3.535 -7.075 -49.291 1.00 52.75 72 HIS A N 1
ATOM 588 C CA . HIS A 1 72 ? 4.614 -6.130 -48.982 1.00 52.75 72 HIS A CA 1
ATOM 589 C C . HIS A 1 72 ? 4.188 -4.673 -49.228 1.00 52.75 72 HIS A C 1
ATOM 591 O O . HIS A 1 72 ? 4.539 -3.776 -48.460 1.00 52.75 72 HIS A O 1
ATOM 597 N N . GLN A 1 73 ? 3.422 -4.426 -50.294 1.00 55.91 73 GLN A N 1
ATOM 598 C CA . GLN A 1 73 ? 2.941 -3.085 -50.613 1.00 55.91 73 GLN A CA 1
ATOM 599 C C . GLN A 1 73 ? 1.856 -2.613 -49.644 1.00 55.91 73 GLN A C 1
ATOM 601 O O . GLN A 1 73 ? 1.856 -1.434 -49.311 1.00 55.91 73 GLN A O 1
ATOM 606 N N . THR A 1 74 ? 0.983 -3.495 -49.148 1.00 52.97 74 THR A N 1
ATOM 607 C CA . THR A 1 74 ? -0.102 -3.107 -48.230 1.00 52.97 74 THR A CA 1
ATOM 608 C C . THR A 1 74 ? 0.394 -2.826 -46.811 1.00 52.97 74 THR A C 1
ATOM 610 O O . THR A 1 74 ? -0.051 -1.861 -46.204 1.00 52.97 74 THR A O 1
ATOM 613 N N . ILE A 1 75 ? 1.389 -3.572 -46.314 1.00 54.84 75 ILE A N 1
ATOM 614 C CA . ILE A 1 75 ? 1.946 -3.377 -44.958 1.00 54.84 75 ILE A CA 1
ATOM 615 C C . ILE A 1 75 ? 2.647 -2.016 -44.812 1.00 54.84 75 ILE A C 1
ATOM 617 O O . ILE A 1 75 ? 2.614 -1.414 -43.742 1.00 54.84 75 ILE A O 1
ATOM 621 N N . LYS A 1 76 ? 3.230 -1.477 -45.894 1.00 54.38 76 LYS A N 1
ATOM 622 C CA . LYS A 1 76 ? 3.834 -0.132 -45.893 1.00 54.38 76 LYS A CA 1
ATOM 623 C C . LYS A 1 76 ? 2.834 0.966 -45.500 1.00 54.38 76 LYS A C 1
ATOM 625 O O . LYS A 1 76 ? 3.248 1.982 -44.948 1.00 54.38 76 LYS A O 1
ATOM 630 N N . TYR A 1 77 ? 1.553 0.775 -45.809 1.00 54.31 77 TYR A N 1
ATOM 631 C CA . TYR A 1 77 ? 0.489 1.742 -45.531 1.00 54.31 77 TYR A CA 1
ATOM 632 C C . TYR A 1 77 ? -0.271 1.449 -44.229 1.00 54.31 77 TYR A C 1
ATOM 634 O O . TYR A 1 77 ? -1.036 2.297 -43.789 1.00 54.31 77 TYR A O 1
ATOM 642 N N . ASP A 1 78 ? -0.031 0.290 -43.611 1.00 47.75 78 ASP A N 1
ATOM 643 C CA . ASP A 1 78 ? -0.731 -0.205 -42.416 1.00 47.75 78 ASP A CA 1
ATOM 644 C C . ASP A 1 78 ? 0.045 0.038 -41.110 1.00 47.75 78 ASP A C 1
ATOM 646 O O . ASP A 1 78 ? -0.374 -0.408 -40.044 1.00 47.75 78 ASP A O 1
ATOM 650 N N . ASN A 1 79 ? 1.187 0.734 -41.166 1.00 49.53 79 ASN A N 1
ATOM 651 C CA . ASN A 1 79 ? 1.855 1.239 -39.970 1.00 49.53 79 ASN A CA 1
ATOM 652 C C . ASN A 1 79 ? 1.350 2.666 -39.713 1.00 49.53 79 ASN A C 1
ATOM 654 O O . ASN A 1 79 ? 1.920 3.597 -40.296 1.00 49.53 79 ASN A O 1
ATOM 658 N N . PRO A 1 80 ? 0.297 2.875 -38.894 1.00 46.66 80 PRO A N 1
ATOM 659 C CA . PRO A 1 80 ? -0.070 4.216 -38.479 1.00 46.66 80 PRO A CA 1
ATOM 660 C C . PRO A 1 80 ? 1.153 4.791 -37.777 1.00 46.66 80 PRO A C 1
ATOM 662 O O . PRO A 1 80 ? 1.635 4.261 -36.770 1.00 46.66 80 PRO A O 1
ATOM 665 N N . GLY A 1 81 ? 1.721 5.834 -38.380 1.00 40.84 81 GLY A N 1
ATOM 666 C CA . GLY A 1 81 ? 2.791 6.596 -37.770 1.00 40.84 81 GLY A CA 1
ATOM 667 C C . GLY A 1 81 ? 2.385 6.946 -36.345 1.00 40.84 81 GLY A C 1
ATOM 668 O O . GLY A 1 81 ? 1.229 7.264 -36.077 1.00 40.84 81 GLY A O 1
ATOM 669 N N . VAL A 1 82 ? 3.343 6.822 -35.434 1.00 48.50 82 VAL A N 1
ATOM 670 C CA . VAL A 1 82 ? 3.267 7.209 -34.026 1.00 48.50 82 VAL A CA 1
ATOM 671 C C . VAL A 1 82 ? 2.436 8.498 -33.877 1.00 48.50 82 VAL A C 1
ATOM 673 O O . VAL A 1 82 ? 2.958 9.585 -34.115 1.00 48.50 82 VAL A O 1
ATOM 676 N N . GLY A 1 83 ? 1.143 8.385 -33.540 1.00 46.34 83 GLY A N 1
ATOM 677 C CA . GLY A 1 83 ? 0.263 9.552 -33.399 1.00 46.34 83 GLY A CA 1
ATOM 678 C C . GLY A 1 83 ? -1.222 9.415 -33.760 1.00 46.34 83 GLY A C 1
ATOM 679 O O . GLY A 1 83 ? -1.965 10.316 -33.383 1.00 46.34 83 GLY A O 1
ATOM 680 N N . GLU A 1 84 ? -1.692 8.354 -34.422 1.00 46.38 84 GLU A N 1
ATOM 681 C CA . GLU A 1 84 ? -3.125 8.232 -34.764 1.00 46.38 84 GLU A CA 1
ATOM 682 C C . GLU A 1 84 ? -3.890 7.296 -33.813 1.00 46.38 84 GLU A C 1
ATOM 684 O O . GLU A 1 84 ? -3.760 6.076 -33.837 1.00 46.38 84 GLU A O 1
ATOM 689 N N . ASP A 1 85 ? -4.610 7.963 -32.911 1.00 44.66 85 ASP A N 1
ATOM 690 C CA . ASP A 1 85 ? -5.883 7.623 -32.270 1.00 44.66 85 ASP A CA 1
ATOM 691 C C . ASP A 1 85 ? -6.292 6.139 -32.204 1.00 44.66 85 ASP A C 1
ATOM 693 O O . ASP A 1 85 ? -6.917 5.574 -33.104 1.00 44.66 85 ASP A O 1
ATOM 697 N N . TRP A 1 86 ? -5.999 5.510 -31.066 1.00 44.84 86 TRP A N 1
ATOM 698 C CA . TRP A 1 86 ? -6.622 4.245 -30.693 1.00 44.84 86 TRP A CA 1
ATOM 699 C C . TRP A 1 86 ? -8.039 4.496 -30.161 1.00 44.84 86 TRP A C 1
ATOM 701 O O . TRP A 1 86 ? -8.246 4.544 -28.950 1.00 44.84 86 TRP A O 1
ATOM 711 N N . GLY A 1 87 ? -9.000 4.546 -31.080 1.00 40.50 87 GLY A N 1
ATOM 712 C CA . GLY A 1 87 ? -10.368 4.084 -30.854 1.00 40.50 87 GLY A CA 1
ATOM 713 C C . GLY A 1 87 ? -11.341 5.076 -30.219 1.00 40.50 87 GLY A C 1
ATOM 714 O O . GLY A 1 87 ? -11.533 5.089 -29.004 1.00 40.50 87 GLY A O 1
ATOM 715 N N . ASP A 1 88 ? -12.101 5.751 -31.074 1.00 44.09 88 ASP A N 1
ATOM 716 C CA . ASP A 1 88 ? -13.461 6.211 -30.813 1.00 44.09 88 ASP A CA 1
ATOM 717 C C . ASP A 1 88 ? -14.492 5.399 -31.624 1.00 44.09 88 ASP A C 1
ATOM 719 O O . ASP A 1 88 ? -15.241 5.936 -32.432 1.00 44.09 88 ASP A O 1
ATOM 723 N N . TYR A 1 89 ? -14.570 4.088 -31.361 1.00 43.94 89 TYR A N 1
ATOM 724 C CA . TYR A 1 89 ? -15.772 3.269 -31.595 1.00 43.94 89 TYR A CA 1
ATOM 725 C C . TYR A 1 89 ? -15.942 2.212 -30.502 1.00 43.94 89 TYR A C 1
ATOM 727 O O . TYR A 1 89 ? -14.958 1.494 -30.208 1.00 43.94 89 TYR A O 1
#

pLDDT: mean 70.18, std 18.89, range [40.5, 97.31]

Radius of gyration: 30.43 Å; chains: 1; bounding box: 46×25×75 Å

Foldseek 3Di:
DDDQDDPVSVVVVVVVVVVVVVVVVVVVVPDDDDPDDDDPDPPPCPPPPPDDPCPVVPCLVVCCVPPNDPVSVVVVVVPPPPPDDDDPD

Sequence (89 aa):
MKIATTHADRMALIAEVHKRHEKLKKVKLNSKKRPMIKRDFAKIVIDDTDENINHYTDASKYAKEYYGDILHQTIKYDNPGVGEDWGDY

Secondary structure (DSSP, 8-state):
-----SHHHHHHHHHHHHHHHHHHHHHHHHS------------------SS-TTTTT-HHHHHHHHHHHHHHHHHTTSS--TT--S---